Protein AF-A0AAW4KZF7-F1 (afdb_monomer)

InterPro domains:
  IPR020835 Catalase superfamily [SSF56634] (1-90)

Secondary structure (DSSP, 8-state):
-EEEEEEEE-TT--EEEEEEEEEESS-PPTT--PPS-TTHHHHHHHHHHHHS--EEEEEEEEPPTT--SS-TTSPP-S---EEEEEEEE-

Mean predicted aligned error: 4.26 Å

Organism: Vibrio cholerae (NCBI:txid666)

Radius of gyration: 17.31 Å; Cα contacts (8 Å, |Δi|>4): 128; chains: 1; bounding box: 35×29×42 Å

Nearest PDB structures (foldseek):
  3e4y-assembly1_A  TM=8.785E-01  e=1.544E-04  Mycobacterium avium subsp. paratuberculosis
  9jdc-assembly1_B  TM=7.977E-01  e=5.306E-03  Claviceps fusiformis
  6cqo-assembly4_E  TM=2.957E-01  e=3.752E+00  Saccharomyces cerevisiae S288C
  6cqm-assembly1_A  TM=2.486E-01  e=2.664E+00  Saccharomyces cerevisiae S288C

pLDDT: mean 93.85, std 5.79, range [76.12, 98.25]

Sequence (90 aa):
NGINAFYLVAADGTRQAVRWEVAPQSQDAAGDTAPAGSDFLEQDLVRRLAAGPLRWQLNMTLANPGDPLDDASKTWTGAHKVLNAGTLVL

Foldseek 3Di:
DALAWDWDADPVRDTWIKDKDWAWPDDDDPPDDQDDDPCRVVVVVVVVVVVHKTKTFIKIWTADPPDDRPDSVDDRDDDTDIDRPDMDID

Solvent-accessible surface area (backbone atoms only — not comparable to full-atom values): 5661 Å² total; per-residue (Å²): 111,52,63,57,53,45,72,50,70,48,97,87,65,55,72,45,50,27,34,38,36,68,47,67,74,70,78,80,65,91,86,73,70,85,67,92,59,100,55,45,72,59,56,48,50,55,54,48,50,75,76,39,76,47,49,23,39,30,35,37,35,41,63,58,93,87,52,72,62,88,44,57,90,58,81,77,82,80,93,64,60,70,40,82,77,49,72,51,75,88

Structure (mmCIF, N/CA/C/O backbone):
data_AF-A0AAW4KZF7-F1
#
_entry.id   AF-A0AAW4KZF7-F1
#
loop_
_atom_site.group_PDB
_atom_site.id
_atom_site.type_symbol
_atom_site.label_atom_id
_atom_site.label_alt_id
_atom_site.label_comp_id
_atom_site.label_asym_id
_atom_site.label_entity_id
_atom_site.label_seq_id
_atom_site.pdbx_PDB_ins_code
_atom_site.Cartn_x
_atom_site.Cartn_y
_atom_site.Cartn_z
_atom_site.occupancy
_atom_site.B_iso_or_equiv
_atom_site.auth_seq_id
_atom_site.auth_comp_id
_atom_site.auth_asym_id
_atom_site.auth_atom_id
_atom_site.pdbx_PDB_model_num
ATOM 1 N N . ASN A 1 1 ? -1.602 4.962 -4.645 1.00 82.25 1 ASN A N 1
ATOM 2 C CA . ASN A 1 1 ? -2.206 4.742 -3.309 1.00 82.25 1 ASN A CA 1
ATOM 3 C C . ASN A 1 1 ? -3.716 4.724 -3.434 1.00 82.25 1 ASN A C 1
ATOM 5 O O . ASN A 1 1 ? -4.252 5.521 -4.196 1.00 82.25 1 ASN A O 1
ATOM 9 N N . GLY A 1 2 ? -4.393 3.823 -2.724 1.00 85.94 2 GLY A N 1
ATOM 10 C CA . GLY A 1 2 ? -5.842 3.865 -2.558 1.00 85.94 2 GLY A CA 1
ATOM 11 C C . GLY A 1 2 ? -6.206 4.917 -1.512 1.00 85.94 2 GLY A C 1
ATOM 12 O O . GLY A 1 2 ? -5.817 4.794 -0.354 1.00 85.94 2 GLY A O 1
ATOM 13 N N . ILE A 1 3 ? -6.916 5.966 -1.928 1.00 89.56 3 ILE A N 1
ATOM 14 C CA . ILE A 1 3 ? -7.239 7.110 -1.055 1.00 89.56 3 ILE A CA 1
ATOM 15 C C . ILE A 1 3 ? -8.512 6.901 -0.223 1.00 89.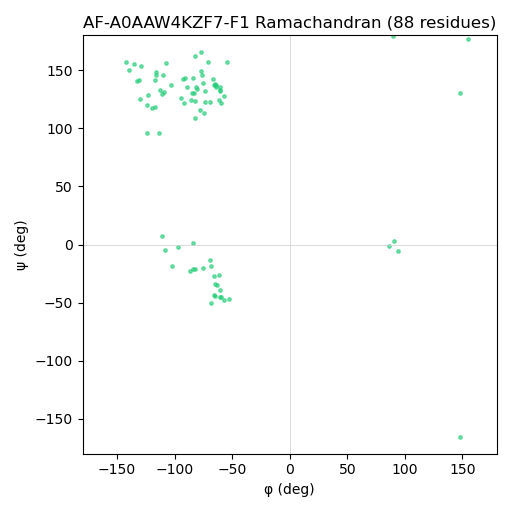56 3 ILE A C 1
ATOM 17 O O . ILE A 1 3 ? -8.663 7.499 0.839 1.00 89.56 3 ILE A O 1
ATOM 21 N N . ASN A 1 4 ? -9.411 6.025 -0.672 1.00 95.62 4 ASN A N 1
ATOM 22 C CA . ASN A 1 4 ? -10.602 5.647 0.086 1.00 95.62 4 ASN A CA 1
ATOM 23 C C . ASN A 1 4 ? -10.243 4.671 1.211 1.00 95.62 4 ASN A C 1
ATOM 25 O O . ASN A 1 4 ? -9.330 3.855 1.061 1.00 95.62 4 ASN A O 1
ATOM 29 N N . ALA A 1 5 ? -10.995 4.725 2.311 1.00 97.00 5 ALA A N 1
ATOM 30 C CA . ALA A 1 5 ? -10.912 3.713 3.354 1.00 97.00 5 ALA A CA 1
ATOM 31 C C . ALA A 1 5 ? -11.790 2.499 3.007 1.00 97.00 5 ALA A C 1
ATOM 33 O O . ALA A 1 5 ? -12.887 2.637 2.468 1.00 97.00 5 ALA A O 1
ATOM 34 N N . PHE A 1 6 ? -11.314 1.307 3.352 1.00 96.81 6 PHE A N 1
ATOM 35 C CA . PHE A 1 6 ? -12.036 0.043 3.201 1.00 96.81 6 PHE A CA 1
ATOM 36 C C . PHE A 1 6 ? -12.010 -0.727 4.516 1.00 96.81 6 PHE A C 1
ATOM 38 O O . PHE A 1 6 ? -11.077 -0.572 5.298 1.00 96.81 6 PHE A O 1
ATOM 45 N N . TYR A 1 7 ? -13.001 -1.583 4.764 1.00 97.81 7 TYR A N 1
ATOM 46 C CA . TYR A 1 7 ? -12.975 -2.478 5.920 1.00 97.81 7 TYR A CA 1
ATOM 47 C C . TYR A 1 7 ? -12.401 -3.839 5.543 1.00 97.81 7 TYR A C 1
ATOM 49 O O . TYR A 1 7 ? -12.922 -4.510 4.655 1.00 97.81 7 TYR A O 1
ATOM 57 N N . LEU A 1 8 ? -11.387 -4.273 6.283 1.00 96.94 8 LEU A N 1
ATOM 58 C CA . LEU A 1 8 ? -11.055 -5.685 6.412 1.00 96.94 8 LEU A CA 1
ATOM 59 C C . LEU A 1 8 ? -12.008 -6.298 7.436 1.00 96.94 8 LEU A C 1
ATOM 61 O O . LEU A 1 8 ? -12.224 -5.713 8.500 1.00 96.94 8 LEU A O 1
ATOM 65 N N . VAL A 1 9 ? -12.579 -7.456 7.112 1.00 97.81 9 VAL A N 1
ATOM 66 C CA . VAL A 1 9 ? -13.501 -8.178 7.993 1.00 97.81 9 VAL A CA 1
ATOM 67 C C . VAL A 1 9 ? -12.899 -9.542 8.300 1.00 97.81 9 VAL A C 1
ATOM 69 O O . VAL A 1 9 ? -12.655 -10.332 7.389 1.00 97.81 9 VAL A O 1
ATOM 72 N N . ALA A 1 10 ? -12.613 -9.793 9.575 1.00 96.44 10 ALA A N 1
ATOM 73 C CA . ALA A 1 10 ? -12.104 -11.076 10.041 1.00 96.44 10 ALA A CA 1
ATOM 74 C C . ALA A 1 10 ? -13.226 -12.126 10.117 1.00 96.44 10 ALA A C 1
ATOM 76 O O . ALA A 1 10 ? -14.412 -11.798 10.078 1.00 96.44 10 ALA A O 1
ATOM 77 N N . ALA A 1 11 ? -12.852 -13.402 10.249 1.00 97.94 11 ALA A N 1
ATOM 78 C CA . ALA A 1 11 ? -13.806 -14.514 10.310 1.00 97.94 11 ALA A CA 1
ATOM 79 C C . ALA A 1 11 ? -14.773 -14.430 11.509 1.00 97.94 11 ALA A C 1
ATOM 81 O O . ALA A 1 11 ? -15.884 -14.944 11.434 1.00 97.94 11 ALA A O 1
ATOM 82 N N . ASP A 1 12 ? -14.369 -13.761 12.592 1.00 97.88 12 ASP A N 1
ATOM 83 C CA . ASP A 1 12 ? -15.200 -13.492 13.771 1.00 97.88 12 ASP A CA 1
ATOM 84 C C . ASP A 1 12 ? -16.103 -12.248 13.621 1.00 97.88 12 ASP A C 1
ATOM 86 O O . ASP A 1 12 ? -16.834 -11.894 14.543 1.00 97.88 12 ASP A O 1
ATOM 90 N N . GLY A 1 13 ? -16.066 -11.579 12.463 1.00 98.12 13 GLY A N 1
ATOM 91 C CA . GLY A 1 13 ? -16.832 -10.367 12.174 1.00 98.12 13 GLY A CA 1
ATOM 92 C C . GLY A 1 13 ? -16.157 -9.065 12.610 1.00 98.12 13 GLY A C 1
ATOM 93 O O . GLY A 1 13 ? -16.707 -7.991 12.354 1.00 98.12 13 GLY A O 1
ATOM 94 N N . THR A 1 14 ? -14.968 -9.115 13.219 1.00 97.88 14 THR A N 1
ATOM 95 C CA . THR A 1 14 ? -14.213 -7.911 13.588 1.00 97.88 14 THR A CA 1
ATOM 96 C C . THR A 1 14 ? -13.874 -7.094 12.345 1.00 97.88 14 THR A C 1
ATOM 98 O O . THR A 1 14 ? -13.382 -7.625 11.348 1.00 97.88 14 THR A O 1
ATOM 101 N N . ARG A 1 15 ? -14.123 -5.781 12.404 1.00 97.88 15 ARG A N 1
ATOM 102 C CA . ARG A 1 1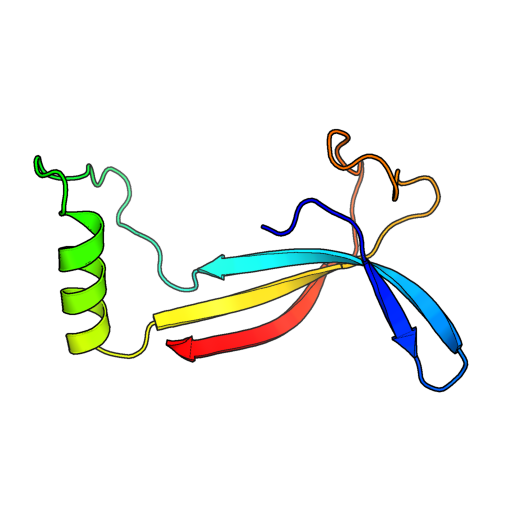5 ? -13.900 -4.847 11.294 1.00 97.88 15 ARG A CA 1
ATOM 103 C C . ARG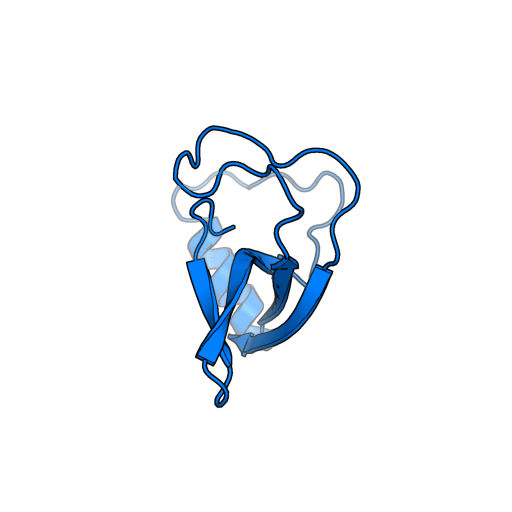 A 1 15 ? -12.741 -3.910 11.603 1.00 97.88 15 ARG A C 1
ATOM 105 O O . ARG A 1 15 ? -12.760 -3.232 12.624 1.00 97.88 15 ARG A O 1
ATOM 112 N N . GLN A 1 16 ? -11.796 -3.801 10.676 1.00 97.81 16 GLN A N 1
ATOM 113 C CA . GLN A 1 16 ? -10.694 -2.840 10.733 1.00 97.81 16 GLN A CA 1
ATOM 114 C C . GLN A 1 16 ? -10.696 -1.989 9.466 1.00 97.81 16 GLN A C 1
ATOM 116 O O . GLN A 1 16 ? -10.564 -2.521 8.365 1.00 97.81 16 GLN A O 1
ATOM 121 N N . ALA A 1 17 ? -10.833 -0.672 9.611 1.00 98.25 17 ALA A N 1
ATOM 122 C CA . ALA A 1 17 ? -10.702 0.233 8.476 1.00 98.25 17 ALA A CA 1
ATOM 123 C C . ALA A 1 17 ? -9.227 0.397 8.083 1.00 98.25 17 ALA A C 1
ATOM 125 O O . ALA A 1 17 ? -8.357 0.500 8.952 1.00 98.25 17 ALA A O 1
ATOM 126 N N . VAL A 1 18 ? -8.948 0.421 6.782 1.00 97.88 18 VAL A N 1
ATOM 127 C CA . VAL A 1 18 ? -7.604 0.571 6.223 1.00 97.88 18 VAL A CA 1
ATOM 128 C C . VAL A 1 18 ? -7.595 1.496 5.009 1.00 97.88 18 VAL A C 1
ATOM 130 O O . VAL A 1 18 ? -8.557 1.536 4.241 1.00 97.88 18 VAL A O 1
ATOM 133 N N . ARG A 1 19 ? -6.475 2.189 4.805 1.00 97.75 19 ARG A N 1
ATOM 134 C CA . ARG A 1 19 ? -6.041 2.697 3.492 1.00 97.75 19 ARG A CA 1
ATOM 135 C C . ARG A 1 19 ? -4.857 1.856 3.020 1.00 97.75 19 ARG A C 1
ATOM 137 O O . ARG A 1 19 ? -4.181 1.238 3.841 1.00 97.75 19 ARG A O 1
ATOM 144 N N . TRP A 1 20 ? -4.608 1.805 1.715 1.00 96.94 20 TRP A N 1
ATOM 145 C CA . TRP A 1 20 ? -3.560 0.945 1.162 1.00 96.94 20 TRP A CA 1
ATOM 146 C C . TRP A 1 20 ? -2.701 1.650 0.117 1.00 96.94 20 TRP A C 1
ATOM 148 O O . TRP A 1 20 ? -3.125 2.591 -0.557 1.00 96.94 20 TRP A O 1
ATOM 158 N N . GLU A 1 21 ? -1.482 1.161 -0.050 1.00 96.94 21 GLU A N 1
ATOM 159 C CA . GLU A 1 21 ? -0.557 1.597 -1.090 1.00 96.94 21 GLU A CA 1
ATOM 160 C C . GLU A 1 21 ? 0.238 0.424 -1.656 1.00 96.94 21 GLU A C 1
ATOM 162 O O . GLU A 1 21 ? 0.400 -0.606 -1.006 1.00 96.94 21 GLU A O 1
ATOM 167 N N . VAL A 1 22 ? 0.739 0.599 -2.876 1.00 96.44 22 VAL A N 1
ATOM 168 C CA . VAL A 1 22 ? 1.706 -0.304 -3.503 1.00 96.44 22 VAL A CA 1
ATOM 169 C C . VAL A 1 22 ? 3.012 0.466 -3.659 1.00 96.44 22 VAL A C 1
ATOM 171 O O . VAL A 1 22 ? 3.174 1.258 -4.585 1.00 96.44 22 VAL A O 1
ATOM 174 N N . ALA A 1 23 ? 3.919 0.294 -2.703 1.00 95.88 23 ALA A N 1
ATOM 175 C CA . ALA A 1 23 ? 5.192 1.001 -2.676 1.00 95.88 23 ALA A CA 1
ATOM 176 C C . ALA A 1 23 ? 6.201 0.285 -3.592 1.00 95.88 23 ALA A C 1
ATOM 178 O O . ALA A 1 23 ? 6.421 -0.915 -3.409 1.00 95.88 23 ALA A O 1
ATOM 179 N N . PRO A 1 24 ? 6.806 0.960 -4.587 1.00 95.25 24 PRO A N 1
ATOM 180 C CA . PRO A 1 24 ? 7.778 0.323 -5.470 1.00 95.25 24 PRO A CA 1
ATOM 181 C C . PRO A 1 24 ? 9.015 -0.119 -4.682 1.00 95.25 24 PRO A C 1
ATOM 183 O O . PRO A 1 24 ? 9.515 0.616 -3.832 1.00 95.25 24 PRO A O 1
ATOM 186 N N . GLN A 1 25 ? 9.512 -1.326 -4.961 1.00 94.94 25 GLN A N 1
ATOM 187 C CA . GLN A 1 25 ? 10.754 -1.827 -4.353 1.00 94.94 25 GLN A CA 1
ATOM 188 C C . GLN A 1 25 ? 12.007 -1.355 -5.102 1.00 94.94 25 GLN A C 1
ATOM 190 O O . GLN A 1 25 ? 13.097 -1.340 -4.536 1.00 94.94 25 GLN A O 1
ATOM 195 N N . SER A 1 26 ? 11.855 -0.959 -6.366 1.00 88.88 26 SER A N 1
ATOM 196 C CA . SER A 1 26 ? 12.876 -0.261 -7.146 1.00 88.88 26 SER A CA 1
ATOM 197 C C . SER A 1 26 ? 12.691 1.250 -7.028 1.00 88.88 26 SER A C 1
ATOM 199 O O . SER A 1 26 ? 11.559 1.729 -7.048 1.00 88.88 26 SER A O 1
ATOM 201 N N . GLN A 1 27 ? 13.787 2.001 -6.973 1.00 81.81 27 GLN A N 1
ATOM 202 C CA . GLN A 1 27 ? 13.772 3.462 -7.053 1.00 81.81 27 GLN A CA 1
ATOM 203 C C . GLN A 1 27 ? 14.514 3.908 -8.309 1.00 81.81 27 GLN A C 1
ATOM 205 O O . GLN A 1 27 ? 15.488 3.268 -8.708 1.00 81.81 27 GLN A O 1
ATOM 210 N N . ASP A 1 28 ? 14.046 4.995 -8.916 1.00 80.06 28 ASP A N 1
ATOM 211 C CA . ASP A 1 28 ? 14.799 5.686 -9.960 1.00 80.06 28 ASP A CA 1
ATOM 212 C C . ASP A 1 28 ? 16.013 6.394 -9.346 1.00 80.06 28 ASP A C 1
ATOM 214 O O . ASP A 1 28 ? 16.042 6.682 -8.142 1.00 80.06 28 ASP A O 1
ATOM 218 N N . ALA A 1 29 ? 17.034 6.666 -10.160 1.00 78.00 29 ALA A N 1
ATOM 219 C CA . ALA A 1 29 ? 18.199 7.382 -9.671 1.00 78.00 29 ALA A CA 1
ATOM 220 C C . ALA A 1 29 ? 17.814 8.823 -9.304 1.00 78.00 29 ALA A C 1
ATOM 222 O O . ALA A 1 29 ? 17.009 9.478 -9.971 1.00 78.00 29 ALA A O 1
ATOM 223 N N . ALA A 1 30 ? 18.404 9.340 -8.227 1.00 76.44 30 ALA A N 1
ATOM 224 C CA . ALA A 1 30 ? 18.165 10.716 -7.817 1.00 76.44 30 ALA A CA 1
ATOM 225 C C . ALA A 1 30 ? 18.581 11.684 -8.939 1.00 76.44 30 ALA A C 1
ATOM 227 O O . ALA A 1 30 ? 19.742 11.707 -9.343 1.00 76.44 30 ALA A O 1
ATOM 228 N N . GLY A 1 31 ? 17.635 12.499 -9.412 1.00 76.12 31 GLY A N 1
ATOM 229 C CA . GLY A 1 31 ? 17.869 13.474 -10.481 1.00 76.12 31 GLY A CA 1
ATOM 230 C C . GLY A 1 31 ? 17.606 12.961 -11.898 1.00 76.12 31 GLY A C 1
ATOM 231 O O . GLY A 1 31 ? 17.797 13.733 -12.838 1.00 76.12 31 GLY A O 1
ATOM 232 N N . ASP A 1 32 ? 17.134 11.720 -12.068 1.00 78.69 32 ASP A N 1
ATOM 233 C CA . ASP A 1 32 ? 16.628 11.272 -13.365 1.00 78.69 32 ASP A CA 1
ATOM 234 C C . ASP A 1 32 ? 15.446 12.143 -13.801 1.00 78.69 32 ASP A C 1
ATOM 236 O O . ASP A 1 32 ? 14.515 12.426 -13.043 1.00 78.69 32 ASP A O 1
ATOM 240 N N . THR A 1 33 ? 15.496 12.580 -15.056 1.00 79.69 33 THR A N 1
ATOM 241 C CA . THR A 1 33 ? 14.418 13.328 -15.700 1.00 79.69 33 THR A CA 1
ATOM 242 C C . THR A 1 33 ? 13.890 12.504 -16.857 1.00 79.69 33 THR A C 1
ATOM 244 O O . THR A 1 33 ? 14.655 11.839 -17.556 1.00 79.69 33 THR A O 1
ATOM 247 N N . ALA A 1 34 ? 12.573 12.530 -17.056 1.00 79.12 34 ALA A N 1
ATOM 248 C CA . ALA A 1 34 ? 11.972 11.846 -18.188 1.00 79.12 34 ALA A CA 1
ATOM 249 C C . ALA A 1 34 ? 12.521 12.452 -19.500 1.00 79.12 34 ALA A C 1
ATOM 251 O O . ALA A 1 34 ? 12.410 13.667 -19.698 1.00 79.12 34 ALA A O 1
ATOM 252 N N . PRO A 1 35 ? 13.097 11.637 -20.401 1.00 83.44 35 PRO A N 1
ATOM 253 C CA . PRO A 1 35 ? 13.389 12.040 -21.767 1.00 83.44 35 PRO A CA 1
ATOM 254 C C . PRO A 1 35 ? 12.137 12.568 -22.472 1.00 83.44 35 PRO A C 1
ATOM 256 O O . PRO A 1 35 ? 11.006 12.223 -22.125 1.00 83.44 35 PRO A O 1
ATOM 259 N N . ALA A 1 36 ? 12.340 13.377 -23.509 1.00 83.06 36 ALA A N 1
ATOM 260 C CA . ALA A 1 36 ? 11.244 13.822 -24.357 1.00 83.06 36 ALA A CA 1
ATOM 261 C C . ALA A 1 36 ? 10.599 12.628 -25.085 1.00 83.06 36 ALA A C 1
ATOM 263 O O . ALA A 1 36 ? 11.298 11.785 -25.644 1.00 83.06 36 ALA A O 1
ATOM 264 N N . GLY A 1 37 ? 9.267 12.587 -25.105 1.00 88.56 37 GLY A N 1
ATOM 265 C CA . GLY A 1 37 ? 8.491 11.545 -25.779 1.00 88.56 37 GLY A CA 1
ATOM 266 C C . GLY A 1 37 ? 7.188 11.268 -25.041 1.00 88.56 37 GLY A C 1
ATOM 267 O O . GLY A 1 37 ? 7.184 11.076 -23.828 1.00 88.56 37 GLY A O 1
ATOM 268 N N . SER A 1 38 ? 6.067 11.261 -25.763 1.00 91.88 38 SER A N 1
ATOM 269 C CA . SER A 1 38 ? 4.745 11.019 -25.168 1.00 91.88 38 SER A CA 1
ATOM 270 C C . SER A 1 38 ? 4.559 9.584 -24.668 1.00 91.88 38 SER A C 1
ATOM 272 O O . SER A 1 38 ? 3.665 9.332 -23.869 1.00 91.88 38 SER A O 1
ATOM 274 N N . ASP A 1 39 ? 5.393 8.657 -25.134 1.00 93.19 39 ASP A N 1
ATOM 275 C CA . ASP A 1 39 ? 5.345 7.219 -24.868 1.00 93.19 39 ASP A CA 1
ATOM 276 C C . ASP A 1 39 ? 6.514 6.727 -23.997 1.00 93.19 39 ASP A C 1
ATOM 278 O O . ASP A 1 39 ? 6.668 5.524 -23.782 1.00 93.19 39 ASP A O 1
ATOM 282 N N . PHE A 1 40 ? 7.336 7.638 -23.460 1.00 91.31 40 PHE A N 1
ATOM 283 C CA . PHE A 1 40 ? 8.545 7.275 -22.716 1.00 91.31 40 PHE A CA 1
ATOM 284 C C . PHE A 1 40 ? 8.270 6.279 -21.577 1.00 91.31 40 PHE A C 1
ATOM 286 O O . PHE A 1 40 ? 8.978 5.279 -21.468 1.00 91.31 40 PHE A O 1
ATOM 293 N N . LEU A 1 41 ? 7.238 6.515 -20.755 1.00 91.62 41 LEU A N 1
ATOM 294 C CA . LEU A 1 41 ? 6.912 5.649 -19.611 1.00 91.62 41 LEU A CA 1
ATOM 295 C C . LEU A 1 41 ? 6.476 4.240 -20.038 1.00 91.62 41 LEU A C 1
ATOM 297 O O . LEU A 1 41 ? 6.776 3.271 -19.344 1.00 91.62 41 LEU A O 1
ATOM 301 N N . GLU A 1 42 ? 5.792 4.115 -21.176 1.00 94.00 42 GLU A N 1
ATOM 302 C CA . GLU A 1 42 ? 5.389 2.817 -21.722 1.00 94.00 42 GLU A CA 1
ATOM 303 C C . GLU A 1 42 ? 6.613 2.032 -22.197 1.00 94.00 42 GLU A C 1
ATOM 305 O O . GLU A 1 42 ? 6.825 0.889 -21.784 1.00 94.00 42 GLU A O 1
ATOM 310 N N 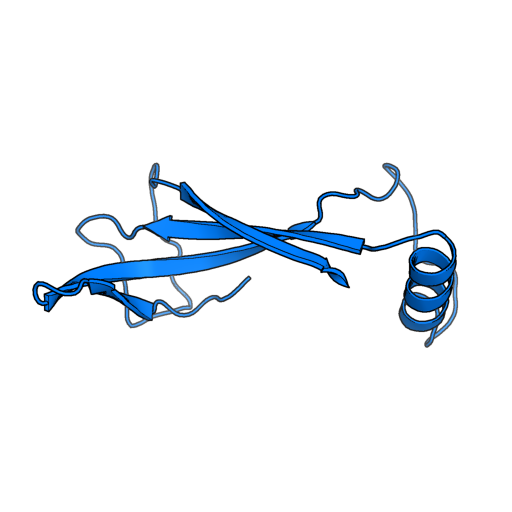. GLN A 1 43 ? 7.464 2.665 -23.010 1.00 93.69 43 GLN A N 1
ATOM 311 C CA . GLN A 1 43 ? 8.695 2.038 -23.488 1.00 93.69 43 GLN A CA 1
ATOM 312 C C . GLN A 1 43 ? 9.621 1.658 -22.328 1.00 93.69 43 GLN A C 1
ATOM 314 O O . GLN A 1 43 ? 10.254 0.602 -22.354 1.00 93.69 43 GLN A O 1
ATOM 319 N N . ASP A 1 44 ? 9.703 2.506 -21.302 1.00 91.31 44 ASP A N 1
ATOM 320 C CA . ASP A 1 44 ? 10.516 2.244 -20.122 1.00 91.31 44 ASP A CA 1
ATOM 321 C C . ASP A 1 44 ? 10.014 1.038 -19.326 1.00 91.31 44 ASP A C 1
ATOM 323 O O . ASP A 1 44 ? 10.808 0.162 -18.978 1.00 91.31 44 ASP A O 1
ATOM 327 N N . LEU A 1 45 ? 8.698 0.929 -19.124 1.00 93.44 45 LEU A N 1
ATOM 328 C CA . LEU A 1 45 ? 8.086 -0.233 -18.486 1.00 93.44 45 LEU A CA 1
ATOM 329 C C . LEU A 1 45 ? 8.425 -1.531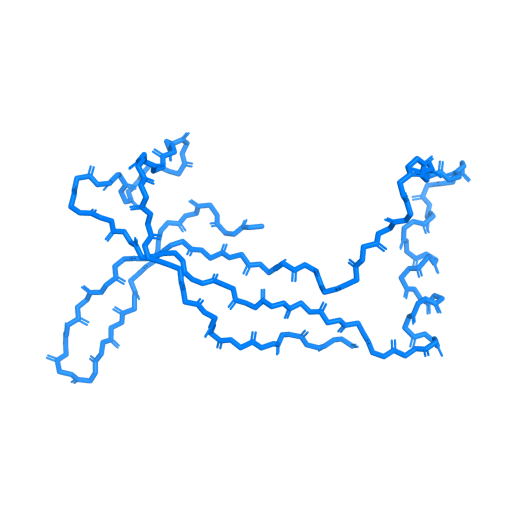 -19.235 1.00 93.44 45 LEU A C 1
ATOM 331 O O . LEU A 1 45 ? 8.867 -2.497 -18.610 1.00 93.44 45 LEU A O 1
ATOM 335 N N . VAL A 1 46 ? 8.281 -1.545 -20.566 1.00 95.50 46 VAL A N 1
ATOM 336 C CA . VAL A 1 46 ? 8.621 -2.711 -21.403 1.00 95.50 46 VAL A CA 1
ATOM 337 C C . VAL A 1 46 ? 10.099 -3.077 -21.261 1.00 95.50 46 VAL A C 1
ATOM 339 O O . VAL A 1 46 ? 10.427 -4.249 -21.063 1.00 95.50 46 VAL A O 1
ATOM 342 N N . ARG A 1 47 ? 11.003 -2.088 -21.310 1.00 93.62 47 ARG A N 1
ATOM 343 C CA . ARG A 1 47 ? 12.446 -2.319 -21.128 1.00 93.62 47 ARG A CA 1
ATOM 344 C C . ARG A 1 47 ? 12.765 -2.911 -19.757 1.00 93.62 47 ARG A C 1
ATOM 346 O O . ARG A 1 47 ? 13.547 -3.856 -19.681 1.00 93.62 47 ARG A O 1
ATOM 353 N N . ARG A 1 48 ? 12.173 -2.383 -18.681 1.00 93.44 48 ARG A N 1
ATOM 354 C CA . ARG A 1 48 ? 12.417 -2.882 -17.319 1.00 93.44 48 ARG A CA 1
ATOM 355 C C . ARG A 1 48 ? 11.902 -4.308 -17.135 1.00 93.44 48 ARG A C 1
ATOM 357 O O . ARG A 1 48 ? 12.633 -5.131 -16.596 1.00 93.44 48 ARG A O 1
ATOM 364 N N . LEU A 1 49 ? 10.707 -4.619 -17.641 1.00 96.00 49 LEU A N 1
ATOM 365 C CA . LEU A 1 49 ? 10.148 -5.975 -17.584 1.00 96.00 49 LEU A CA 1
ATOM 366 C C . LEU A 1 49 ? 10.988 -6.990 -18.371 1.00 96.00 49 LEU A C 1
ATOM 368 O O . LEU A 1 49 ? 11.139 -8.130 -17.936 1.00 96.00 49 LEU A O 1
ATOM 372 N N . ALA A 1 50 ? 11.595 -6.577 -19.488 1.00 96.69 50 ALA A N 1
ATOM 373 C CA . ALA A 1 50 ? 12.533 -7.421 -20.228 1.00 96.69 50 ALA A CA 1
ATOM 374 C C . ALA A 1 50 ? 13.819 -7.733 -19.433 1.00 96.69 50 ALA A C 1
ATOM 376 O O . ALA A 1 50 ? 14.433 -8.776 -19.654 1.00 96.69 50 ALA A O 1
ATOM 377 N N . ALA A 1 51 ? 14.223 -6.859 -18.502 1.00 95.19 51 ALA A N 1
ATOM 378 C CA . ALA A 1 51 ? 15.362 -7.083 -17.609 1.00 95.19 51 ALA A CA 1
ATOM 379 C C . ALA A 1 51 ? 15.005 -7.941 -16.380 1.00 95.19 51 ALA A C 1
ATOM 381 O O . ALA A 1 51 ? 15.889 -8.544 -15.768 1.00 95.19 51 ALA A O 1
ATOM 382 N N . GLY A 1 52 ? 13.724 -8.012 -16.017 1.00 95.31 52 GLY A N 1
ATOM 383 C CA . GLY A 1 52 ? 13.227 -8.871 -14.952 1.00 95.31 52 GLY A CA 1
ATOM 384 C C . GLY A 1 52 ? 11.927 -8.370 -14.319 1.00 95.31 52 GLY A C 1
ATOM 385 O O . GLY A 1 52 ? 11.436 -7.292 -14.648 1.00 95.31 52 GLY A O 1
ATOM 386 N N . PRO A 1 53 ? 11.372 -9.145 -13.373 1.00 96.44 53 PRO A N 1
ATOM 387 C CA . PRO A 1 53 ? 10.103 -8.821 -12.737 1.00 96.44 53 PRO A CA 1
ATOM 388 C C . PRO A 1 53 ? 10.178 -7.545 -11.900 1.00 96.44 53 PRO A C 1
ATOM 390 O O . PRO A 1 53 ? 11.104 -7.363 -11.096 1.00 96.44 53 PRO A O 1
ATOM 393 N N . LEU A 1 54 ? 9.146 -6.715 -12.024 1.00 96.81 54 LEU A N 1
ATOM 394 C CA . LEU A 1 54 ? 8.975 -5.513 -11.215 1.00 96.81 54 LEU A CA 1
ATOM 395 C C . LEU A 1 54 ? 8.157 -5.834 -9.967 1.00 96.81 54 LEU A C 1
ATOM 397 O O . LEU A 1 54 ? 7.248 -6.661 -10.000 1.00 96.81 54 LEU A O 1
ATOM 401 N N . ARG A 1 55 ? 8.498 -5.203 -8.839 1.00 97.75 55 ARG A N 1
ATOM 402 C CA . ARG A 1 55 ? 7.914 -5.537 -7.536 1.00 97.75 55 ARG A CA 1
ATOM 403 C C . ARG A 1 55 ? 7.465 -4.311 -6.768 1.00 97.75 55 ARG A C 1
ATOM 405 O O . ARG A 1 55 ? 8.181 -3.311 -6.685 1.00 97.75 55 ARG A O 1
ATOM 412 N N . TRP A 1 56 ? 6.321 -4.457 -6.115 1.00 97.75 56 TRP A N 1
ATOM 413 C CA . TRP A 1 56 ? 5.776 -3.485 -5.182 1.00 97.75 56 TRP A CA 1
ATOM 414 C C . TRP A 1 56 ? 5.372 -4.174 -3.888 1.00 97.75 56 TRP A C 1
ATOM 416 O O . TRP A 1 56 ? 4.823 -5.275 -3.901 1.00 97.75 56 TRP A O 1
ATOM 426 N N . GLN A 1 57 ? 5.609 -3.513 -2.764 1.00 98.12 57 GLN A N 1
ATOM 427 C CA . GLN A 1 57 ? 5.119 -3.941 -1.465 1.00 98.12 57 GLN A CA 1
ATOM 428 C C . GLN A 1 57 ? 3.705 -3.397 -1.253 1.00 98.12 57 GLN A C 1
ATOM 430 O O . GLN A 1 57 ? 3.487 -2.189 -1.345 1.00 98.12 57 GLN A O 1
ATOM 435 N N . LEU A 1 58 ? 2.745 -4.280 -0.977 1.00 97.81 58 LEU A N 1
ATOM 436 C CA . LEU A 1 58 ? 1.389 -3.879 -0.615 1.00 97.81 58 LEU A CA 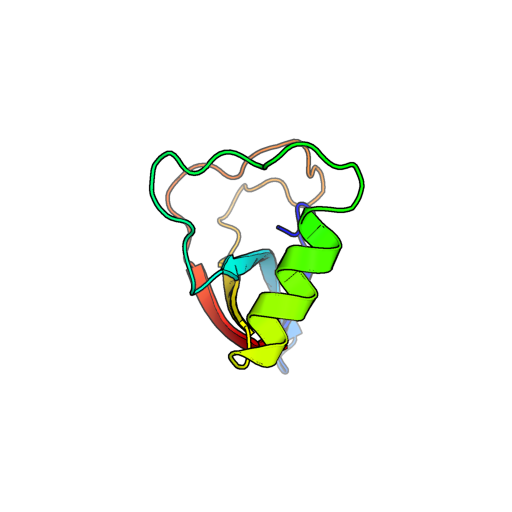1
ATOM 437 C C . LEU A 1 58 ? 1.365 -3.540 0.874 1.00 97.81 58 LEU A C 1
ATOM 439 O O . LEU A 1 58 ? 1.433 -4.437 1.713 1.00 97.81 58 LEU A O 1
ATOM 443 N N . ASN A 1 59 ? 1.236 -2.260 1.199 1.00 98.12 59 ASN A N 1
ATOM 444 C CA . ASN A 1 59 ? 1.123 -1.795 2.575 1.00 98.12 59 ASN A CA 1
ATOM 445 C C . ASN A 1 59 ? -0.330 -1.443 2.898 1.00 98.12 59 ASN A C 1
ATOM 447 O O . ASN A 1 59 ? -1.021 -0.805 2.102 1.00 98.12 59 ASN A O 1
ATOM 451 N N . MET A 1 60 ? -0.784 -1.836 4.086 1.00 97.75 60 MET A N 1
ATOM 452 C CA . MET A 1 60 ? -2.085 -1.476 4.643 1.00 97.75 60 MET A CA 1
ATOM 453 C C . MET A 1 60 ? -1.887 -0.657 5.914 1.00 97.75 60 MET A C 1
ATOM 455 O O . MET A 1 60 ? -1.338 -1.144 6.902 1.00 97.75 60 MET A O 1
ATOM 459 N N . THR A 1 61 ? -2.362 0.579 5.893 1.00 98.00 61 THR A N 1
ATOM 460 C CA . THR A 1 61 ? -2.369 1.484 7.040 1.00 98.00 61 THR A CA 1
ATOM 461 C C . THR A 1 61 ? -3.687 1.323 7.774 1.00 98.00 61 THR A C 1
ATOM 463 O O . THR A 1 61 ? -4.748 1.511 7.180 1.00 98.00 61 THR A O 1
ATOM 466 N N . LEU A 1 62 ? -3.632 0.964 9.053 1.00 97.88 62 LEU A N 1
ATOM 467 C CA . LEU A 1 62 ? -4.807 0.751 9.895 1.00 97.88 62 LEU A CA 1
ATOM 468 C C . LEU A 1 62 ? -5.291 2.085 10.453 1.00 97.88 62 LEU A C 1
ATOM 470 O O . LEU A 1 62 ? -4.486 2.820 11.017 1.00 97.88 62 LEU A O 1
ATOM 474 N N . ALA A 1 63 ? -6.590 2.357 10.322 1.00 97.88 63 ALA A N 1
ATOM 475 C CA . ALA A 1 63 ? -7.223 3.537 10.901 1.00 97.88 63 ALA A CA 1
ATOM 476 C C . ALA A 1 63 ? -7.093 3.541 12.427 1.00 97.88 63 ALA A C 1
ATOM 478 O O . ALA A 1 63 ? -7.354 2.526 13.085 1.00 97.88 63 ALA A O 1
ATOM 479 N N . ASN A 1 64 ? -6.749 4.702 12.968 1.00 97.69 64 ASN A N 1
ATOM 480 C CA . ASN A 1 64 ? -6.837 5.024 14.378 1.00 97.69 64 ASN A CA 1
ATOM 481 C C . ASN A 1 64 ? -8.272 5.451 14.753 1.00 97.69 64 ASN A C 1
ATOM 483 O O . ASN A 1 64 ? -9.079 5.827 13.895 1.00 97.69 64 ASN A O 1
ATOM 487 N N . PRO A 1 65 ? -8.620 5.440 16.052 1.00 95.81 65 PRO A N 1
ATOM 488 C CA . PRO A 1 65 ? -9.853 6.058 16.521 1.00 95.81 65 PRO A CA 1
ATOM 489 C C . PRO A 1 65 ? -9.917 7.544 16.137 1.00 95.81 65 PRO A C 1
ATOM 491 O O . PRO A 1 65 ? -9.005 8.307 16.449 1.00 95.81 65 PRO A O 1
ATOM 494 N N . GLY A 1 66 ? -11.015 7.955 15.500 1.00 94.81 66 GLY A N 1
ATOM 495 C CA . GLY A 1 66 ? -11.254 9.344 15.093 1.00 94.81 66 GLY A CA 1
ATOM 496 C C . GLY A 1 66 ? -10.835 9.684 13.661 1.00 94.81 66 GLY A C 1
ATOM 497 O O . GLY A 1 66 ? -11.147 10.782 13.200 1.00 94.81 66 GLY A O 1
ATOM 498 N N . ASP A 1 67 ? -10.197 8.761 12.938 1.00 97.12 67 ASP A N 1
ATOM 499 C CA . ASP A 1 67 ? -9.884 8.985 11.528 1.00 97.12 67 ASP A CA 1
ATOM 500 C C . ASP A 1 67 ? -11.155 9.086 10.665 1.00 97.12 67 ASP A C 1
ATOM 502 O O . ASP A 1 67 ? -12.081 8.282 10.825 1.00 97.12 67 ASP A O 1
ATOM 506 N N . PRO A 1 68 ? -11.209 10.027 9.702 1.00 95.81 68 PRO A N 1
ATOM 507 C CA . PRO A 1 68 ? -12.303 10.104 8.743 1.00 95.81 68 PRO A CA 1
ATOM 508 C C . PRO A 1 68 ? -12.242 8.917 7.778 1.00 95.81 68 PRO A 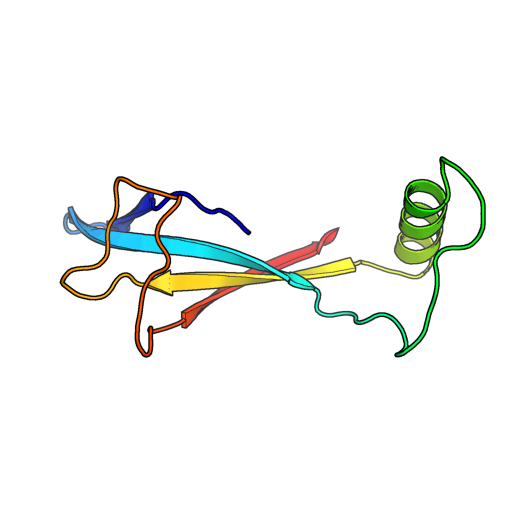C 1
ATOM 510 O O . PRO A 1 68 ? -11.245 8.705 7.076 1.00 95.81 68 PRO A O 1
ATOM 513 N N . LEU A 1 69 ? -13.324 8.141 7.734 1.00 96.62 69 LEU A N 1
ATOM 514 C CA . LEU A 1 69 ? -13.423 6.932 6.909 1.00 96.62 69 LEU A CA 1
ATOM 515 C C . LEU A 1 69 ? -14.242 7.147 5.628 1.00 96.62 69 LEU A C 1
ATOM 517 O O . LEU A 1 69 ? -14.116 6.371 4.686 1.00 96.62 69 LEU A O 1
ATOM 521 N N . ASP A 1 70 ? -15.056 8.196 5.584 1.00 96.00 70 ASP A N 1
ATOM 522 C CA . ASP A 1 70 ? -16.000 8.529 4.513 1.00 96.00 70 ASP A CA 1
ATOM 523 C C . ASP A 1 70 ? -15.578 9.749 3.674 1.00 96.00 70 ASP A C 1
ATOM 525 O O . ASP A 1 70 ? -16.205 10.053 2.663 1.00 96.00 70 ASP A O 1
ATOM 529 N N . ASP A 1 71 ? -14.486 10.417 4.051 1.00 94.88 71 ASP A N 1
ATOM 530 C CA . ASP A 1 71 ? -13.947 11.586 3.360 1.00 94.88 71 ASP A CA 1
ATOM 531 C C . ASP A 1 71 ? -12.480 11.356 2.970 1.00 94.88 71 ASP A C 1
ATOM 533 O O . ASP A 1 71 ? -11.545 11.553 3.753 1.00 94.88 71 ASP A O 1
ATOM 537 N N . ALA A 1 72 ? -12.273 10.924 1.725 1.00 94.56 72 ALA A N 1
ATOM 538 C CA . ALA A 1 72 ? -10.947 10.646 1.178 1.00 94.56 72 ALA A CA 1
ATOM 539 C C . ALA A 1 72 ? -10.083 11.904 0.966 1.00 94.56 72 ALA A C 1
ATOM 541 O O . ALA A 1 72 ? -8.875 11.775 0.772 1.00 94.56 72 ALA A O 1
ATOM 542 N N . SER A 1 73 ? -10.668 13.110 1.025 1.00 94.94 73 SER A N 1
ATOM 543 C CA . SER A 1 73 ? -9.914 14.367 0.911 1.00 94.94 73 SER A CA 1
ATOM 544 C C . SER A 1 73 ? -9.131 14.703 2.183 1.00 94.94 73 SER A C 1
ATOM 546 O O . SER A 1 73 ? -8.164 15.465 2.137 1.00 94.94 73 SER A O 1
ATOM 548 N N . LYS A 1 74 ? -9.515 14.111 3.321 1.00 94.88 74 LYS A N 1
ATOM 549 C CA . LYS A 1 74 ? -8.849 14.315 4.607 1.00 94.88 74 LYS A CA 1
ATOM 550 C C . LYS A 1 74 ? -7.724 13.311 4.816 1.00 94.88 74 LYS A C 1
ATOM 552 O O . LYS A 1 74 ? -7.860 12.103 4.581 1.00 94.88 74 LYS A O 1
ATOM 557 N N . THR A 1 75 ? -6.597 13.823 5.293 1.00 93.12 75 THR A N 1
ATOM 558 C CA . THR A 1 75 ? -5.468 13.012 5.741 1.00 93.12 75 THR A CA 1
ATOM 559 C C . THR A 1 75 ? -5.761 12.416 7.114 1.00 93.12 75 THR A C 1
ATOM 561 O O . THR A 1 75 ? -6.431 13.028 7.944 1.00 93.12 75 THR A O 1
ATOM 564 N N . TRP A 1 76 ? -5.254 11.209 7.350 1.00 94.62 76 TRP A N 1
ATOM 565 C CA . TRP A 1 76 ? -5.200 10.645 8.695 1.00 94.62 76 TRP A CA 1
ATOM 566 C C . TRP A 1 76 ? -3.983 11.219 9.414 1.00 94.62 76 TRP A C 1
ATOM 568 O O . TRP A 1 76 ? -2.906 11.338 8.823 1.00 94.62 76 TRP A O 1
ATOM 578 N N . THR A 1 77 ? -4.152 11.618 10.671 1.00 93.31 77 THR A N 1
ATOM 579 C CA . THR A 1 77 ? -3.121 12.347 11.426 1.00 93.31 77 THR A CA 1
ATOM 580 C C . THR A 1 77 ? -2.532 11.493 12.537 1.00 93.31 77 THR A C 1
ATOM 582 O O . THR A 1 77 ? -3.240 10.725 13.177 1.00 93.31 77 THR A O 1
ATOM 585 N N . GLY A 1 78 ? -1.240 11.668 12.812 1.00 95.12 78 GLY A N 1
ATOM 586 C CA . GLY A 1 78 ? -0.532 10.892 13.829 1.00 95.12 78 GLY A CA 1
ATOM 587 C C 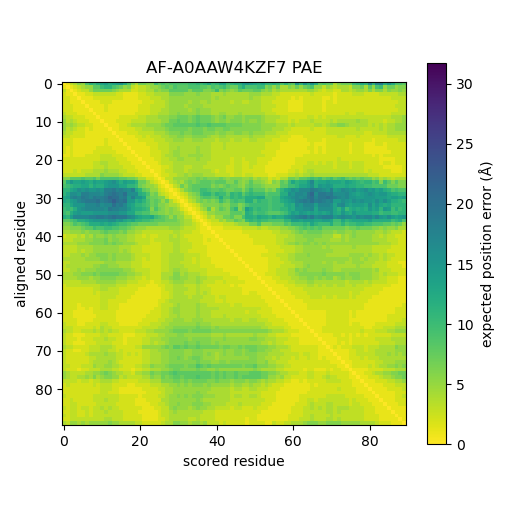. GLY A 1 78 ? 0.084 9.602 13.287 1.00 95.12 78 GLY A C 1
ATOM 588 O O . GLY A 1 78 ? 0.020 9.296 12.094 1.00 95.12 78 GLY A O 1
ATOM 589 N N . ALA A 1 79 ? 0.745 8.860 14.173 1.00 96.69 79 ALA A N 1
ATOM 590 C CA . ALA A 1 79 ? 1.379 7.599 13.818 1.00 96.69 79 ALA A CA 1
ATOM 591 C C . ALA A 1 79 ? 0.317 6.510 13.623 1.00 96.69 79 ALA A C 1
ATOM 593 O O . ALA A 1 79 ? -0.553 6.320 14.471 1.00 96.69 79 ALA A O 1
ATOM 594 N N . HIS A 1 80 ? 0.417 5.778 12.518 1.00 97.56 80 HIS A N 1
ATOM 595 C CA . HIS A 1 80 ? -0.477 4.669 12.206 1.00 97.56 80 HIS A CA 1
ATOM 596 C C . HIS A 1 80 ? 0.301 3.368 12.157 1.00 97.56 80 HIS A C 1
ATOM 598 O O . HIS A 1 80 ? 1.468 3.329 11.757 1.00 97.56 80 HIS A O 1
ATOM 604 N N . LYS A 1 81 ? -0.370 2.279 12.525 1.00 98.12 81 LYS A N 1
ATOM 605 C CA . LYS A 1 81 ? 0.171 0.945 12.304 1.00 98.12 81 LYS A CA 1
ATOM 606 C C . LYS A 1 81 ? 0.081 0.621 10.815 1.00 98.12 81 LYS A C 1
ATOM 608 O O . LYS A 1 81 ? -1.009 0.616 10.247 1.00 98.12 81 LYS A O 1
ATOM 613 N N . VAL A 1 82 ? 1.223 0.315 10.209 1.00 97.88 82 VAL A N 1
ATOM 614 C CA . VAL A 1 82 ? 1.320 -0.120 8.813 1.00 97.88 82 VAL A CA 1
ATOM 615 C C . VAL A 1 82 ? 1.695 -1.595 8.782 1.00 97.88 82 VAL A C 1
ATOM 617 O O . VAL A 1 82 ? 2.610 -2.029 9.483 1.00 97.88 82 VAL A O 1
ATOM 620 N N . LEU A 1 83 ? 0.966 -2.373 7.990 1.00 97.38 83 LEU A N 1
ATOM 621 C CA . LEU A 1 83 ? 1.202 -3.794 7.775 1.00 97.38 83 LEU A CA 1
ATOM 622 C C . LEU A 1 83 ? 1.656 -4.030 6.338 1.00 97.38 83 LEU A C 1
ATOM 624 O O . LEU A 1 83 ? 1.005 -3.567 5.407 1.00 97.38 83 LEU A O 1
ATOM 628 N N . ASN A 1 84 ? 2.716 -4.816 6.159 1.00 97.44 84 ASN A N 1
ATOM 629 C CA . ASN A 1 84 ? 3.007 -5.427 4.867 1.00 97.44 84 ASN A CA 1
ATOM 630 C C . ASN A 1 84 ? 2.014 -6.577 4.637 1.00 97.44 84 ASN A C 1
ATOM 632 O O . ASN A 1 84 ? 2.055 -7.579 5.350 1.00 97.44 84 ASN A O 1
ATOM 636 N N . ALA A 1 85 ? 1.136 -6.421 3.652 1.00 97.12 85 ALA A N 1
ATOM 637 C CA . ALA A 1 85 ? 0.123 -7.401 3.279 1.00 97.12 85 ALA A CA 1
ATOM 638 C C . ALA A 1 85 ? 0.543 -8.289 2.095 1.00 97.12 85 ALA A C 1
ATOM 640 O O . ALA A 1 85 ? -0.203 -9.190 1.718 1.00 97.12 85 ALA A O 1
ATOM 641 N N . GLY A 1 86 ? 1.722 -8.062 1.507 1.00 97.88 86 GLY A N 1
ATOM 642 C CA . GLY A 1 86 ? 2.265 -8.913 0.455 1.00 97.88 86 GLY A CA 1
ATOM 643 C C . GLY A 1 86 ? 3.114 -8.171 -0.569 1.00 97.88 86 GLY A C 1
ATOM 644 O O . GLY A 1 86 ? 3.543 -7.031 -0.381 1.00 97.88 86 GLY A O 1
ATOM 645 N N . THR A 1 87 ? 3.367 -8.843 -1.688 1.00 98.12 87 THR A N 1
ATOM 646 C CA . THR A 1 87 ? 4.141 -8.297 -2.804 1.00 98.12 87 THR A CA 1
ATOM 647 C C . THR A 1 87 ? 3.373 -8.494 -4.101 1.00 98.12 87 THR A C 1
ATOM 649 O O . THR A 1 87 ? 2.993 -9.614 -4.435 1.00 98.12 87 THR A O 1
ATOM 652 N N . LEU A 1 88 ? 3.156 -7.399 -4.825 1.00 97.50 88 LEU A N 1
ATOM 653 C CA . LEU A 1 88 ? 2.696 -7.420 -6.206 1.00 97.50 88 LEU A CA 1
ATOM 654 C C . LEU A 1 88 ? 3.915 -7.591 -7.110 1.00 97.50 88 LEU A C 1
ATOM 656 O O . LEU A 1 88 ? 4.897 -6.861 -6.960 1.00 97.50 88 LEU A O 1
ATOM 660 N N . VAL A 1 89 ? 3.835 -8.536 -8.042 1.00 97.69 89 VAL A N 1
ATOM 661 C CA . VAL A 1 89 ? 4.876 -8.800 -9.036 1.00 97.69 89 VAL A CA 1
ATOM 662 C C . VAL A 1 89 ? 4.257 -8.671 -10.421 1.00 97.69 89 VAL A C 1
ATOM 664 O O . VAL A 1 89 ? 3.208 -9.271 -10.666 1.00 97.69 89 VAL A O 1
ATOM 667 N N . LEU A 1 90 ? 4.896 -7.882 -11.283 1.00 95.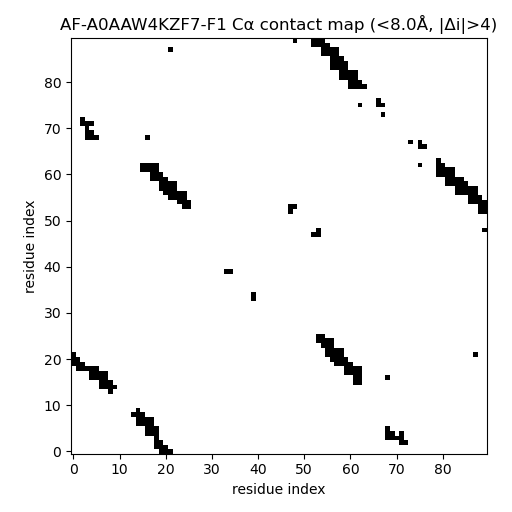62 90 LEU A N 1
ATOM 668 C CA . LEU A 1 90 ? 4.625 -7.831 -12.719 1.00 95.62 90 LEU A CA 1
ATOM 669 C C . LEU A 1 90 ? 5.732 -8.562 -13.476 1.00 95.62 90 LEU A C 1
ATOM 671 O O . LEU A 1 90 ? 6.913 -8.385 -13.087 1.00 95.62 90 LEU A O 1
#